Protein AF-A0AAE4Q7I9-F1 (afdb_monomer)

Nearest PDB structures (foldseek):
  7vlm-assembly1_A  TM=8.987E-01  e=1.167E-19  Streptococcus macedonicus
  6p8p-assembly2_D-2  TM=4.841E-01  e=5.151E+00  Pseudomonas aeruginosa
  1kkl-assembly1_B-2  TM=2.557E-01  e=6.255E+00  Lacticaseibacillus casei
  8cqz-assembly1_A  TM=2.591E-01  e=5.863E+00  Homo sapiens
  8fro-assembly1_G  TM=3.496E-01  e=9.839E+00  Acinetobacter baylyi ADP1

Secondary structure (DSSP, 8-state):
--PPP----SSEEEE------SS-EEEEETTEEEEE--TTS---HHHHHHHHHTHHHHHHHHHHHSTTS-EEE-SHHHHHHHHHHHHH--TT-EE-SSSS-EES-SS--SS---TT-EEEES--SBSTTS-BS-BSS---SSEEEEEETTEEEEEEE-

Organism: Streptococcus canis (NCBI:txid1329)

Foldseek 3Di:
DDDDDDQPDPAAEAEDEDQDAQQWKWKAEPHYIYTYAYNVRDHDPVQSVLCSVQVVQQLVLLCVPNDVSMDMGRDNQVSVLSSVCSVPPDPQKDADPVDRKIKSHPPDDQVDDDAFIKMWDQDALDDPGSQGQAAPDDDGGTFIFTDHPNHTYGPGGD

Sequence (158 aa):
MIKAININTSVGLEITQNTGSKRGRLRISREKLVVYPNKNGEVDLDLLLFVDQNYSKLVEYGEKFCIGNCLHISDLARAMALSWIMENMTQEWSVSPYSESFYSSKDIDWGYKPEGSLRVSDHWNFGANSEHCPTEEPLEGWAVCEYRDGLYHLVHKF

pLDDT: mean 89.32, std 13.05, range [34.38, 98.62]

Radius of gyration: 17.36 Å; Cα contacts (8 Å, |Δi|>4): 292; chains: 1; bounding box: 46×30×44 Å

Mean predicted aligned error: 5.29 Å

Solvent-accessible surface area (backbone atoms only — not comparable to full-atom values): 8999 Å² total; per-residue (Å²): 132,84,73,88,76,89,70,84,57,97,45,48,78,43,81,46,93,44,72,84,38,91,65,22,38,39,37,37,32,90,65,32,43,36,41,28,26,12,61,86,69,46,66,59,62,67,41,50,53,51,46,49,79,41,38,71,50,47,29,52,47,8,59,75,75,29,84,87,35,42,31,73,45,64,52,48,35,59,53,50,48,53,42,50,46,65,75,66,64,55,92,51,41,35,68,50,96,87,52,91,30,37,28,62,40,66,77,58,58,96,93,45,72,50,78,72,31,40,39,37,32,49,79,46,45,39,68,99,79,30,76,40,66,34,44,81,59,96,61,80,50,36,30,35,24,35,30,48,100,89,28,30,41,85,73,46,78,81

Structure (mmCIF, N/CA/C/O backbone):
data_AF-A0AAE4Q7I9-F1
#
_entry.id   AF-A0AAE4Q7I9-F1
#
loop_
_atom_site.group_PDB
_atom_site.id
_atom_site.type_symbol
_atom_site.label_atom_id
_atom_site.label_alt_id
_atom_site.label_comp_id
_atom_site.label_asym_id
_atom_site.label_entity_id
_atom_site.label_seq_id
_atom_site.pdbx_P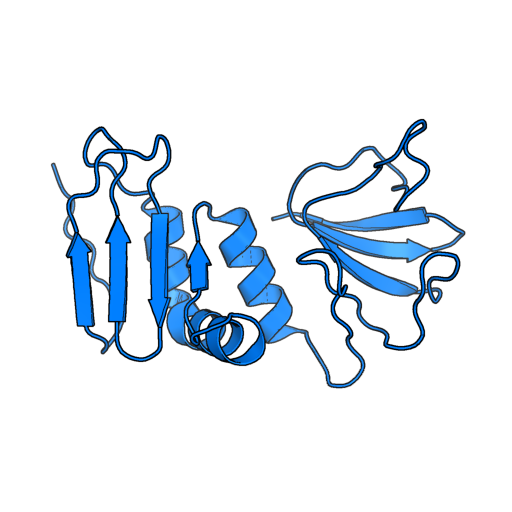DB_ins_code
_atom_site.Cartn_x
_atom_site.Cartn_y
_atom_site.Cartn_z
_atom_site.occupancy
_atom_site.B_iso_or_equiv
_atom_site.auth_seq_id
_atom_site.auth_comp_id
_atom_site.auth_asym_id
_atom_site.auth_atom_id
_atom_site.pdbx_PDB_model_num
ATOM 1 N N . MET A 1 1 ? -16.288 16.301 21.017 1.00 34.38 1 MET A N 1
ATOM 2 C CA . MET A 1 1 ? -17.668 15.949 20.619 1.00 34.38 1 MET A CA 1
ATOM 3 C C . MET A 1 1 ? -17.541 14.871 19.553 1.00 34.38 1 MET A C 1
ATOM 5 O O . MET A 1 1 ? -17.119 15.187 18.450 1.00 34.38 1 MET A O 1
ATOM 9 N N . ILE A 1 2 ? -17.738 13.600 19.911 1.00 37.44 2 ILE A N 1
ATOM 10 C CA . ILE A 1 2 ? -17.627 12.486 18.957 1.00 37.44 2 ILE A CA 1
ATOM 11 C C . ILE A 1 2 ? -18.860 12.582 18.058 1.00 37.44 2 ILE A C 1
ATOM 13 O O . ILE A 1 2 ? -19.977 12.358 18.521 1.00 37.44 2 ILE A O 1
ATOM 17 N N . LYS A 1 3 ? -18.677 13.014 16.806 1.00 38.53 3 LYS A N 1
ATOM 18 C CA . LYS A 1 3 ? -19.728 12.883 15.794 1.00 38.53 3 LYS A CA 1
ATOM 19 C C . LYS A 1 3 ? -20.014 11.392 15.652 1.00 38.53 3 LYS A C 1
ATOM 21 O O . LYS A 1 3 ? -19.074 10.609 15.562 1.00 38.53 3 LYS A O 1
ATOM 26 N N . ALA A 1 4 ? -21.284 11.005 15.684 1.00 44.47 4 ALA A N 1
ATOM 27 C CA . ALA A 1 4 ? -21.672 9.630 15.414 1.00 44.47 4 ALA A CA 1
ATOM 28 C C . ALA A 1 4 ? -21.164 9.252 14.014 1.00 44.47 4 ALA A C 1
ATOM 30 O O . ALA A 1 4 ? -21.540 9.885 13.028 1.00 44.47 4 ALA A O 1
ATOM 31 N N . ILE A 1 5 ? -20.265 8.274 13.948 1.00 54.34 5 ILE A N 1
ATOM 32 C CA . ILE A 1 5 ? -19.764 7.712 12.694 1.00 54.34 5 ILE A CA 1
ATOM 33 C C . ILE A 1 5 ? -20.616 6.481 12.434 1.00 54.34 5 ILE A C 1
ATOM 35 O O . ILE A 1 5 ? -20.666 5.578 13.269 1.00 54.34 5 ILE A O 1
ATOM 39 N N . ASN A 1 6 ? -21.323 6.476 11.310 1.00 51.56 6 ASN A N 1
ATOM 40 C CA . ASN A 1 6 ? -22.030 5.294 10.849 1.00 51.56 6 ASN A CA 1
ATOM 41 C C . ASN A 1 6 ? -21.019 4.424 10.098 1.00 51.56 6 ASN A C 1
ATOM 43 O O . ASN A 1 6 ? -20.600 4.789 9.003 1.00 51.56 6 ASN A O 1
ATOM 47 N N . ILE A 1 7 ? -20.565 3.354 10.743 1.00 60.06 7 ILE A N 1
ATOM 48 C CA . ILE A 1 7 ? -19.619 2.387 10.184 1.00 60.06 7 ILE A CA 1
ATOM 49 C C . ILE A 1 7 ? -20.481 1.233 9.665 1.00 60.06 7 ILE A C 1
ATOM 51 O O . ILE A 1 7 ? -21.179 0.590 10.450 1.00 60.06 7 ILE A O 1
ATOM 55 N N . ASN A 1 8 ? -20.488 1.017 8.350 1.00 60.12 8 ASN A N 1
ATOM 56 C CA . ASN A 1 8 ? -21.339 0.027 7.686 1.00 60.12 8 ASN A CA 1
ATOM 57 C C . ASN A 1 8 ? -20.766 -1.401 7.737 1.00 60.12 8 ASN A C 1
ATOM 59 O O . ASN A 1 8 ? -21.370 -2.322 7.182 1.00 60.12 8 ASN A O 1
ATOM 63 N N . THR A 1 9 ? -19.623 -1.634 8.387 1.00 60.78 9 THR A N 1
ATOM 64 C CA . THR A 1 9 ? -19.091 -2.991 8.539 1.00 60.78 9 THR A CA 1
ATOM 65 C C . THR A 1 9 ? -19.991 -3.878 9.406 1.00 60.78 9 THR A C 1
ATOM 67 O O . THR A 1 9 ? -20.200 -3.604 10.585 1.00 60.78 9 THR A O 1
ATOM 70 N N . SER A 1 10 ? -20.423 -5.023 8.870 1.00 63.88 10 SER A N 1
ATOM 71 C CA . SER A 1 10 ? -21.139 -6.086 9.600 1.00 63.88 10 SER A CA 1
ATOM 72 C C . SER A 1 10 ? -20.258 -6.894 10.575 1.00 63.88 10 SER A C 1
ATOM 74 O O . SER A 1 10 ? -20.664 -7.962 11.031 1.00 63.88 10 SER A O 1
ATOM 76 N N . VAL A 1 11 ? -19.039 -6.425 10.856 1.00 71.62 11 VAL A N 1
ATOM 77 C CA . VAL A 1 11 ? -18.044 -7.050 11.743 1.00 71.62 11 VAL A CA 1
ATOM 78 C C . VAL A 1 11 ? -17.986 -6.338 13.094 1.00 71.62 11 VAL A C 1
ATOM 80 O O . VAL A 1 11 ? -18.461 -5.212 13.234 1.00 71.62 11 VAL A O 1
ATOM 83 N N . GLY A 1 12 ? -17.391 -6.972 14.108 1.00 75.38 12 GLY A N 1
ATOM 84 C CA . GLY A 1 12 ? -17.268 -6.353 15.427 1.00 75.38 12 GLY A CA 1
ATOM 85 C C . GLY A 1 12 ? -16.427 -5.073 15.375 1.00 75.38 12 GLY A C 1
ATOM 86 O O . GLY A 1 12 ? -15.279 -5.104 14.939 1.00 75.38 12 GLY A O 1
ATOM 87 N N . LEU A 1 13 ? -16.971 -3.952 15.852 1.00 83.19 13 LEU A N 1
ATOM 88 C CA . LEU A 1 13 ? -16.206 -2.727 16.081 1.00 83.19 13 LEU A CA 1
ATOM 89 C C . LEU A 1 13 ? -15.764 -2.667 17.543 1.00 83.19 13 LEU A C 1
ATOM 91 O O . LEU A 1 13 ? -16.592 -2.687 18.453 1.00 83.19 13 LEU A O 1
ATOM 95 N N . GLU A 1 14 ? -14.462 -2.534 17.769 1.00 87.56 14 GLU A N 1
ATOM 96 C CA . GLU A 1 14 ? -13.886 -2.339 19.096 1.00 87.56 14 GLU A CA 1
ATOM 97 C C . GLU A 1 14 ? -13.125 -1.011 19.136 1.00 87.56 14 GLU A C 1
ATOM 99 O O . GLU A 1 14 ? -12.230 -0.774 18.328 1.00 87.56 14 GLU A O 1
ATOM 104 N N . ILE A 1 15 ? -13.451 -0.141 20.092 1.00 83.44 15 ILE A N 1
ATOM 105 C CA . ILE A 1 15 ? -12.666 1.067 20.365 1.00 83.44 15 ILE A CA 1
ATOM 106 C C . ILE A 1 15 ? -11.881 0.816 21.647 1.00 83.44 15 ILE A C 1
ATOM 108 O O . ILE A 1 15 ? -12.458 0.734 22.732 1.00 83.44 15 ILE A O 1
ATOM 112 N N . THR A 1 16 ? -10.561 0.692 21.528 1.00 81.19 16 THR A N 1
ATOM 113 C CA . THR A 1 16 ? -9.685 0.402 22.665 1.00 81.19 16 THR A CA 1
ATOM 114 C C . THR A 1 16 ? -8.958 1.671 23.092 1.00 81.19 16 THR A C 1
ATOM 116 O O . THR A 1 16 ? -8.319 2.341 22.280 1.00 81.19 16 THR A O 1
ATOM 119 N N . GLN A 1 17 ? -8.974 1.980 24.390 1.00 68.75 17 GLN A N 1
ATOM 120 C CA . GLN A 1 17 ? -8.092 3.012 24.931 1.00 68.75 17 GLN A CA 1
ATOM 121 C C . GLN A 1 17 ? -6.640 2.536 24.823 1.00 68.75 17 GLN A C 1
ATOM 123 O O . GLN A 1 17 ? -6.257 1.534 25.425 1.00 68.75 17 GLN A O 1
ATOM 128 N N . ASN A 1 18 ? -5.820 3.227 24.03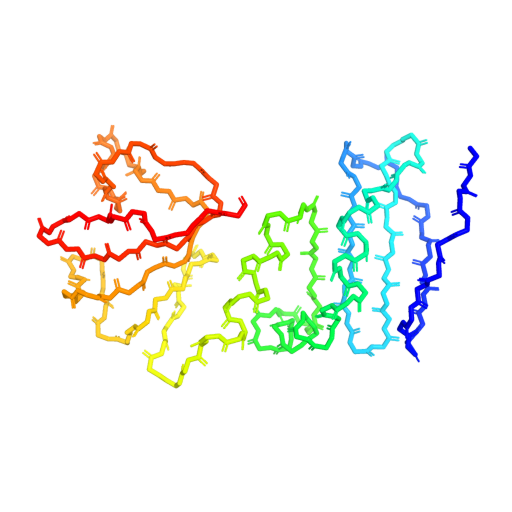3 1.00 57.91 18 ASN A N 1
ATOM 129 C CA . ASN A 1 18 ? -4.389 2.962 23.969 1.00 57.91 18 ASN A CA 1
ATOM 130 C C . ASN A 1 18 ? -3.630 4.272 23.743 1.00 57.91 18 ASN A C 1
ATOM 132 O O . ASN A 1 18 ? -3.768 4.922 22.715 1.00 57.91 18 ASN A O 1
ATOM 136 N N . THR A 1 19 ? -2.853 4.672 24.745 1.00 51.62 19 THR A N 1
ATOM 137 C CA . THR A 1 19 ? -2.421 6.055 24.992 1.00 51.62 19 THR A CA 1
ATOM 138 C C . THR A 1 19 ? -0.977 6.355 24.571 1.00 51.62 19 THR A C 1
ATOM 140 O O . THR A 1 19 ? -0.419 7.376 24.965 1.00 51.62 19 THR A O 1
ATOM 143 N N . GLY A 1 20 ? -0.347 5.501 23.757 1.00 56.62 20 GLY A N 1
ATOM 144 C CA . GLY A 1 20 ? 1.065 5.667 23.373 1.00 56.62 20 GLY A CA 1
ATOM 145 C C . GLY A 1 20 ? 1.331 6.333 22.014 1.00 56.62 20 GLY A C 1
ATOM 146 O O . GLY A 1 20 ? 2.427 6.842 21.788 1.00 56.62 20 GLY A O 1
ATOM 147 N N . SER A 1 21 ? 0.367 6.325 21.085 1.00 65.75 21 SER A N 1
ATOM 148 C CA . SER A 1 21 ? 0.584 6.777 19.698 1.00 65.75 21 SER A CA 1
ATOM 149 C C . SER A 1 21 ? 0.287 8.269 19.517 1.00 65.75 21 SER A C 1
ATOM 151 O O . SER A 1 21 ? -0.763 8.764 19.931 1.00 65.75 21 SER A O 1
ATOM 153 N N . LYS A 1 22 ? 1.181 8.987 18.820 1.00 70.88 22 LYS A N 1
ATOM 154 C CA . LYS A 1 22 ? 0.933 10.373 18.383 1.00 70.88 22 LYS A CA 1
ATOM 155 C C . LYS A 1 22 ? -0.145 10.478 17.294 1.00 70.88 22 LYS A C 1
ATOM 157 O O . LYS A 1 22 ? -0.753 11.535 17.193 1.00 70.88 22 LYS A O 1
ATOM 162 N N . ARG A 1 23 ? -0.364 9.431 16.488 1.00 71.94 23 ARG A N 1
ATOM 163 C CA . ARG A 1 23 ? -1.215 9.477 15.279 1.00 71.94 23 ARG A CA 1
ATOM 164 C C . ARG A 1 23 ? -2.499 8.640 15.363 1.00 71.94 23 ARG A C 1
ATOM 166 O O . ARG A 1 23 ? -3.354 8.771 14.504 1.00 71.94 23 ARG A O 1
ATOM 173 N N . GLY A 1 24 ? -2.668 7.824 16.406 1.00 83.12 24 GLY A N 1
ATOM 174 C CA . GLY A 1 24 ? -3.697 6.775 16.411 1.00 83.12 24 GLY A CA 1
ATOM 175 C C . GLY A 1 24 ? -3.306 5.617 15.485 1.00 83.12 24 GLY A C 1
ATOM 176 O O . GLY A 1 24 ? -2.228 5.640 14.887 1.00 83.12 24 GLY A O 1
ATOM 177 N N . ARG A 1 25 ? -4.106 4.550 15.453 1.00 90.19 25 ARG A N 1
ATOM 178 C CA . ARG A 1 25 ? -3.933 3.406 14.539 1.00 90.19 25 ARG A CA 1
ATOM 179 C C . ARG A 1 25 ? -5.205 2.565 14.462 1.00 90.19 25 ARG A C 1
ATOM 181 O O . ARG A 1 25 ? -6.003 2.547 15.396 1.00 90.19 25 ARG A O 1
ATOM 188 N N . LEU A 1 26 ? -5.339 1.806 13.387 1.00 93.06 26 LEU A N 1
ATOM 189 C CA . LEU A 1 26 ? -6.379 0.810 13.168 1.00 93.06 26 LEU A CA 1
ATOM 190 C C . LEU A 1 26 ? -5.761 -0.585 13.094 1.00 93.06 26 LEU A C 1
ATOM 192 O O . LEU A 1 26 ? -4.604 -0.753 12.700 1.00 93.06 26 LEU A O 1
ATOM 196 N N . ARG A 1 27 ? -6.539 -1.592 13.477 1.00 94.06 27 ARG A N 1
ATOM 197 C CA . ARG A 1 27 ? -6.222 -3.006 13.289 1.00 94.06 27 ARG A CA 1
ATOM 198 C C . ARG A 1 27 ? -7.422 -3.692 12.647 1.00 94.06 27 ARG A C 1
ATOM 200 O O . ARG A 1 27 ? -8.527 -3.616 13.173 1.00 94.06 27 ARG A O 1
ATOM 207 N N . ILE A 1 28 ? -7.175 -4.372 11.540 1.00 94.56 28 ILE A N 1
ATOM 208 C CA . ILE A 1 28 ? -8.182 -4.952 10.656 1.00 94.56 28 ILE A CA 1
ATOM 209 C C . ILE A 1 28 ? -7.946 -6.467 10.602 1.00 94.56 28 ILE A C 1
ATOM 211 O O . ILE A 1 28 ? -6.820 -6.915 10.385 1.00 94.56 28 ILE A O 1
ATOM 215 N N . SER A 1 29 ? -8.987 -7.262 10.831 1.00 94.31 29 SER A N 1
ATOM 216 C CA . SER A 1 29 ? -9.017 -8.717 10.606 1.00 94.31 29 SER A CA 1
ATOM 217 C C . SER A 1 29 ? -10.429 -9.136 10.208 1.00 94.31 29 SER A C 1
ATOM 219 O O . SER A 1 29 ? -11.347 -8.368 10.444 1.00 94.31 29 SER A O 1
ATOM 221 N N . ARG A 1 30 ? -10.646 -10.356 9.692 1.00 91.88 30 ARG A N 1
ATOM 222 C CA . ARG A 1 30 ? -11.994 -10.863 9.329 1.00 91.88 30 ARG A CA 1
ATOM 223 C C . ARG A 1 30 ? -13.073 -10.657 10.397 1.00 91.88 30 ARG A C 1
ATOM 225 O O . ARG A 1 30 ? -14.241 -10.483 10.075 1.00 91.88 30 ARG A O 1
ATOM 232 N N . GLU A 1 31 ? -12.686 -10.766 11.662 1.00 90.88 31 GLU A N 1
ATOM 233 C CA . GLU A 1 31 ? -13.617 -10.791 12.791 1.00 90.88 31 GLU A CA 1
ATOM 234 C C . GLU A 1 31 ? -13.977 -9.393 13.291 1.00 90.88 31 GLU A C 1
ATOM 236 O O . GLU A 1 31 ? -15.076 -9.188 13.815 1.00 90.88 31 GLU A O 1
ATOM 241 N N . LYS A 1 32 ? -13.036 -8.443 13.196 1.00 91.38 32 LYS A N 1
ATOM 242 C CA . LYS A 1 32 ? -13.195 -7.139 13.832 1.00 91.38 32 LYS A CA 1
ATOM 243 C C . LYS A 1 32 ? -12.342 -6.025 13.239 1.00 91.38 32 LYS A C 1
ATOM 245 O O . LYS A 1 32 ? -11.243 -6.244 12.727 1.00 91.38 32 LYS A O 1
ATOM 250 N N . LEU A 1 33 ? -12.842 -4.805 13.404 1.00 93.00 33 LEU A N 1
ATOM 251 C CA . LEU A 1 33 ? -12.093 -3.561 13.284 1.00 93.00 33 LEU A CA 1
ATOM 252 C C . LEU A 1 33 ? -11.801 -3.032 14.691 1.00 93.00 33 LEU A C 1
ATOM 254 O O . LEU A 1 33 ? -12.725 -2.744 15.449 1.00 93.00 33 LEU A O 1
ATOM 258 N N . VAL A 1 34 ? -10.522 -2.889 15.040 1.00 92.44 34 VAL A N 1
ATOM 259 C CA . VAL A 1 34 ? -10.106 -2.273 16.305 1.00 92.44 34 VAL A CA 1
ATOM 260 C C . VAL A 1 34 ? -9.531 -0.888 16.044 1.00 92.44 34 VAL A C 1
ATOM 262 O O . VAL A 1 34 ? -8.553 -0.737 15.309 1.00 92.44 34 VAL A O 1
ATOM 265 N N . VAL A 1 35 ? -10.121 0.116 16.682 1.00 91.38 35 VAL A N 1
ATOM 266 C CA . VAL A 1 35 ? -9.706 1.515 16.611 1.00 91.38 35 VAL A CA 1
ATOM 267 C C . VAL A 1 35 ? -8.913 1.861 17.864 1.00 91.38 35 VAL A C 1
ATOM 269 O O . VAL A 1 35 ? -9.400 1.705 18.985 1.00 91.38 35 VAL A O 1
ATOM 272 N N . TYR A 1 36 ? -7.700 2.370 17.671 1.00 90.56 36 TYR A N 1
ATOM 273 C CA . TYR A 1 36 ? -6.856 2.905 18.732 1.00 90.56 36 TYR A CA 1
ATOM 274 C C . TYR A 1 36 ? -6.716 4.418 18.533 1.00 90.56 36 TYR A C 1
ATOM 276 O O . TYR A 1 36 ? -5.935 4.849 17.675 1.00 90.56 36 TYR A O 1
ATOM 284 N N . PRO A 1 37 ? -7.450 5.236 19.303 1.00 89.00 37 PRO A N 1
ATOM 285 C CA . PRO A 1 37 ? -7.293 6.683 19.263 1.00 89.00 37 PRO A CA 1
ATOM 286 C C . PRO A 1 37 ? -5.862 7.117 19.611 1.00 89.00 37 PRO A C 1
ATOM 288 O O . PRO A 1 37 ? -5.099 6.378 20.235 1.00 89.00 37 PRO A O 1
ATOM 291 N N . ASN A 1 38 ? -5.482 8.326 19.206 1.00 87.12 38 ASN A N 1
ATOM 292 C CA . ASN A 1 38 ? -4.216 8.928 19.610 1.00 87.12 38 ASN A CA 1
ATOM 293 C C . ASN A 1 38 ? -4.219 9.279 21.115 1.00 87.12 38 ASN A C 1
ATOM 295 O O . ASN A 1 38 ? -5.219 9.126 21.820 1.00 87.12 38 ASN A O 1
ATOM 299 N N . LYS A 1 39 ? -3.100 9.814 21.617 1.00 85.50 39 LYS A N 1
ATOM 300 C CA . LYS A 1 39 ? -2.962 10.252 23.021 1.00 85.50 39 LYS A CA 1
ATOM 301 C C . LYS A 1 39 ? -4.016 11.270 23.507 1.00 85.50 39 LYS A C 1
ATOM 303 O O . LYS A 1 39 ? -4.199 11.397 24.712 1.00 85.50 39 LYS A O 1
ATOM 308 N N . ASN A 1 40 ? -4.681 11.988 22.599 1.00 86.06 40 ASN A N 1
ATOM 309 C CA . ASN A 1 40 ? -5.738 12.959 22.902 1.00 86.06 40 ASN A CA 1
ATOM 310 C C . ASN A 1 40 ? -7.148 12.337 22.823 1.00 86.06 40 ASN A C 1
ATOM 312 O O . ASN A 1 40 ? -8.135 13.030 23.052 1.00 86.06 40 ASN A O 1
ATOM 316 N N . GLY A 1 41 ? -7.262 11.049 22.479 1.00 84.69 41 GLY A N 1
ATOM 317 C CA . GLY A 1 41 ? -8.543 10.389 22.229 1.00 84.69 41 GLY A CA 1
ATOM 318 C C . GLY A 1 41 ? -9.119 10.654 20.835 1.00 84.69 41 GLY A C 1
ATOM 319 O O . GLY A 1 41 ? -10.299 10.394 20.612 1.00 84.69 41 GLY A O 1
ATOM 320 N N . GLU A 1 42 ? -8.319 11.164 19.897 1.00 85.12 42 GLU A N 1
ATOM 321 C CA . GLU A 1 42 ? -8.758 11.483 18.535 1.00 85.12 42 GLU A CA 1
ATOM 322 C C . GLU A 1 42 ? -8.483 10.321 17.576 1.00 85.12 42 GLU A C 1
ATOM 324 O O . GLU A 1 42 ? -7.520 9.567 17.736 1.00 85.12 42 GLU A O 1
ATOM 329 N N . VAL A 1 43 ? -9.325 10.200 16.553 1.00 84.06 43 VAL A N 1
ATOM 330 C CA . VAL A 1 43 ? -9.207 9.214 15.475 1.00 84.06 43 VAL A CA 1
ATOM 331 C C . VAL A 1 43 ? -9.230 9.966 14.151 1.00 84.06 43 VAL A C 1
ATOM 333 O O . VAL A 1 43 ? -10.020 10.898 13.994 1.00 84.06 43 VAL A O 1
ATOM 336 N N . ASP A 1 44 ? -8.377 9.557 13.214 1.00 88.81 44 ASP A N 1
ATOM 337 C CA . ASP A 1 44 ? -8.424 10.035 11.833 1.00 88.81 44 ASP A CA 1
ATOM 338 C C . ASP A 1 44 ? -9.716 9.530 11.168 1.00 88.81 44 ASP A C 1
ATOM 340 O O . ASP A 1 44 ? -9.899 8.329 10.945 1.00 88.81 44 ASP A O 1
ATOM 344 N N . LEU A 1 45 ? -10.643 10.460 10.935 1.00 88.69 45 LEU A N 1
ATOM 345 C CA . LEU A 1 45 ? -11.964 10.158 10.394 1.00 88.69 45 LEU A CA 1
ATOM 346 C C . LEU A 1 45 ? -11.901 9.754 8.924 1.00 88.69 45 LEU A C 1
ATOM 348 O O . LEU A 1 45 ? -12.664 8.880 8.521 1.00 88.69 45 LEU A O 1
ATOM 352 N N . ASP A 1 46 ? -10.997 10.348 8.148 1.00 92.94 46 ASP A N 1
ATOM 353 C CA . ASP A 1 46 ? -10.873 10.057 6.721 1.00 92.94 46 ASP A CA 1
ATOM 354 C C . ASP A 1 46 ? -10.293 8.656 6.530 1.00 92.94 46 ASP A C 1
ATOM 356 O O . ASP A 1 46 ? -10.823 7.859 5.755 1.00 92.94 46 ASP A O 1
ATOM 360 N N . LEU A 1 47 ? -9.285 8.299 7.334 1.00 93.31 47 LEU A N 1
ATOM 361 C CA . LEU A 1 47 ? -8.776 6.932 7.402 1.00 93.31 47 LEU A CA 1
ATOM 362 C C . LEU A 1 47 ? -9.873 5.936 7.805 1.00 93.31 47 LEU A C 1
ATOM 364 O O . LEU A 1 47 ? -10.020 4.894 7.170 1.00 93.31 47 LEU A O 1
ATOM 368 N N . LEU A 1 48 ? -10.645 6.230 8.854 1.00 91.06 48 LEU A N 1
ATOM 369 C CA . LEU A 1 48 ? -11.688 5.320 9.331 1.00 91.06 48 LEU A CA 1
ATOM 370 C C . LEU A 1 48 ? -12.798 5.112 8.289 1.00 91.06 48 LEU A C 1
ATOM 372 O O . LEU A 1 48 ? -13.208 3.974 8.067 1.00 91.06 48 LEU A O 1
ATOM 376 N N . LEU A 1 49 ? -13.246 6.181 7.624 1.00 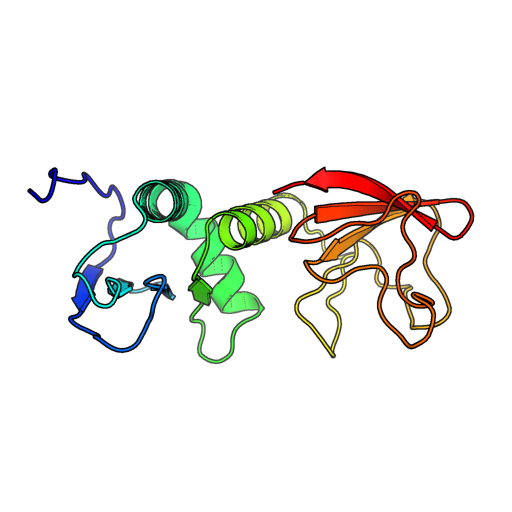91.94 49 LEU A N 1
ATOM 377 C CA . LEU A 1 49 ? -14.232 6.106 6.542 1.00 91.94 49 LEU A CA 1
ATOM 378 C C . LEU A 1 49 ? -13.693 5.325 5.341 1.00 91.94 49 LEU A C 1
ATOM 380 O O . LEU A 1 49 ? -14.402 4.487 4.785 1.00 91.94 49 LEU A O 1
ATOM 384 N N . PHE A 1 50 ? -12.432 5.549 4.968 1.00 94.88 50 PHE A N 1
ATOM 385 C CA . PHE A 1 50 ? -11.800 4.795 3.893 1.00 94.88 50 PHE A CA 1
ATOM 386 C C . PHE A 1 50 ? -11.715 3.302 4.228 1.00 94.88 50 PHE A C 1
ATOM 388 O O . PHE A 1 50 ? -12.026 2.460 3.383 1.00 94.88 50 PHE A O 1
ATOM 395 N N . VAL A 1 51 ? -11.326 2.960 5.461 1.00 94.12 51 VAL A N 1
ATOM 396 C CA . VAL A 1 51 ? -11.254 1.566 5.915 1.00 94.12 51 VAL A CA 1
ATOM 397 C C . VAL A 1 51 ? -12.628 0.907 5.922 1.00 94.12 51 VAL A C 1
ATOM 399 O O . VAL A 1 51 ? -12.719 -0.236 5.493 1.00 94.12 51 VAL A O 1
ATOM 402 N N . ASP A 1 52 ? -13.686 1.598 6.350 1.00 91.62 52 ASP A N 1
ATOM 403 C CA . ASP A 1 52 ? -15.060 1.075 6.297 1.00 91.62 52 ASP A CA 1
ATOM 404 C C . ASP A 1 52 ? -15.474 0.734 4.855 1.00 91.62 52 ASP A C 1
ATOM 406 O O . ASP A 1 52 ? -15.905 -0.382 4.565 1.00 91.62 52 ASP A O 1
ATOM 410 N N . GLN A 1 53 ? -15.242 1.659 3.921 1.00 93.19 53 GLN A N 1
ATOM 411 C CA . GLN A 1 53 ? -15.598 1.492 2.507 1.00 93.19 53 GLN A CA 1
ATOM 412 C C . GLN A 1 53 ? -14.777 0.410 1.790 1.00 93.19 53 GLN A C 1
ATOM 414 O O . GLN A 1 53 ? -15.251 -0.190 0.826 1.00 93.19 53 GLN A O 1
ATOM 419 N N . ASN A 1 54 ? -13.550 0.150 2.248 1.00 95.44 54 ASN A N 1
ATOM 420 C CA . ASN A 1 54 ? -12.609 -0.771 1.606 1.00 95.44 54 ASN A CA 1
ATOM 421 C C . ASN A 1 54 ? -12.286 -1.994 2.471 1.00 95.44 54 ASN A C 1
ATOM 423 O O . ASN A 1 54 ? -11.317 -2.709 2.202 1.00 95.44 54 ASN A O 1
ATOM 427 N N . TYR A 1 55 ? -13.104 -2.253 3.492 1.00 93.62 55 TYR A N 1
ATOM 428 C CA . TYR A 1 55 ? -12.811 -3.211 4.552 1.00 93.62 55 TYR A CA 1
ATOM 429 C C . TYR A 1 55 ? -12.445 -4.595 4.014 1.00 93.62 55 TYR A C 1
ATOM 431 O O . TYR A 1 55 ? -11.387 -5.124 4.342 1.00 93.62 55 TYR A O 1
ATOM 439 N N . SER A 1 56 ? -13.269 -5.147 3.121 1.00 93.38 56 SER A N 1
ATOM 440 C CA . SER A 1 56 ? -13.064 -6.479 2.540 1.00 93.38 56 SER A CA 1
ATOM 441 C C . SER A 1 56 ? -11.716 -6.615 1.824 1.00 93.38 56 SER A C 1
ATOM 443 O O . SER A 1 56 ? -11.034 -7.620 2.003 1.00 93.38 56 SER A O 1
ATOM 445 N N . LYS A 1 57 ? -11.292 -5.587 1.075 1.00 95.56 57 LYS A N 1
ATOM 446 C CA . LYS A 1 57 ? -9.992 -5.573 0.380 1.00 95.56 57 LYS A CA 1
ATOM 447 C C . LYS A 1 57 ? -8.828 -5.511 1.367 1.00 95.56 57 LYS A C 1
ATOM 449 O O . LYS A 1 57 ? -7.834 -6.210 1.206 1.00 95.56 57 LYS A O 1
ATOM 454 N N . LEU A 1 58 ? -8.955 -4.700 2.415 1.00 97.12 58 LEU A N 1
ATOM 455 C CA . LEU A 1 58 ? -7.922 -4.568 3.446 1.00 97.12 58 LEU A CA 1
ATOM 456 C C . LEU A 1 58 ? -7.810 -5.823 4.327 1.00 97.12 58 LEU A C 1
ATOM 458 O O . LEU A 1 58 ? -6.715 -6.178 4.763 1.00 97.12 58 LEU A O 1
ATOM 462 N N . VAL A 1 59 ? -8.922 -6.524 4.558 1.00 95.62 59 VAL A N 1
ATOM 463 C CA . VAL A 1 59 ? -8.935 -7.849 5.191 1.00 95.62 59 VAL A CA 1
ATOM 464 C C . VAL A 1 59 ? -8.232 -8.877 4.302 1.00 95.62 59 VAL A C 1
ATOM 466 O O . VAL A 1 59 ? -7.346 -9.581 4.784 1.00 95.62 59 VAL A O 1
ATOM 469 N N . GLU A 1 60 ? -8.556 -8.914 3.007 1.00 96.00 60 GLU A N 1
ATOM 470 C CA . GLU A 1 60 ? -7.906 -9.809 2.043 1.00 96.00 60 GLU A CA 1
ATOM 471 C C . GLU A 1 60 ? -6.390 -9.563 1.974 1.00 96.00 60 GLU A C 1
ATOM 473 O O . GLU A 1 60 ? -5.605 -10.512 1.989 1.00 96.00 60 GLU A O 1
ATOM 478 N N . TYR A 1 61 ? -5.961 -8.297 1.978 1.00 97.31 61 TYR A N 1
ATOM 479 C CA . TYR A 1 61 ? -4.545 -7.948 2.090 1.00 97.31 61 TYR A CA 1
ATOM 480 C C . TYR A 1 61 ? -3.917 -8.544 3.355 1.00 97.31 61 TYR A C 1
ATOM 482 O O . TYR A 1 61 ? -2.871 -9.193 3.291 1.00 97.31 61 TYR A O 1
ATOM 490 N N . GLY A 1 62 ? -4.565 -8.344 4.509 1.00 96.50 62 GLY A N 1
ATOM 491 C CA . GLY A 1 62 ? -4.092 -8.858 5.791 1.00 96.50 62 GLY A CA 1
ATOM 492 C C . GLY A 1 62 ? -3.894 -10.373 5.785 1.00 96.50 62 GLY A C 1
ATOM 493 O O . GLY A 1 62 ? -2.914 -10.861 6.333 1.00 96.50 62 GLY A O 1
ATOM 494 N N . GLU A 1 63 ? -4.777 -11.119 5.129 1.00 95.31 63 GLU A N 1
ATOM 495 C CA . GLU A 1 63 ? -4.680 -12.580 5.004 1.00 95.31 63 GLU A CA 1
ATOM 496 C C . GLU A 1 63 ? -3.567 -13.047 4.074 1.00 95.31 63 GLU A C 1
ATOM 498 O O . GLU A 1 63 ? -2.960 -14.088 4.316 1.00 95.31 63 GLU A O 1
ATOM 503 N N . LYS A 1 64 ? -3.314 -12.302 2.996 1.00 94.44 64 LYS A N 1
ATOM 504 C CA . LYS A 1 64 ? -2.276 -12.656 2.024 1.00 94.44 64 LYS A CA 1
ATOM 505 C C . LYS A 1 64 ? -0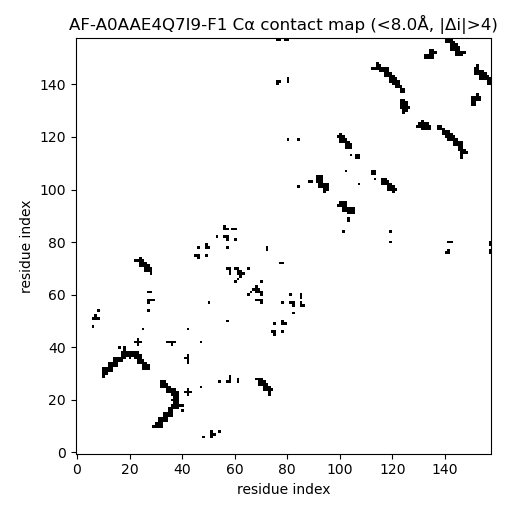.876 -12.329 2.528 1.00 94.44 64 LYS A C 1
ATOM 507 O O . LYS A 1 64 ? 0.049 -13.094 2.269 1.00 94.44 64 LYS A O 1
ATOM 512 N N . PHE A 1 65 ? -0.714 -11.196 3.210 1.00 94.69 65 PHE A N 1
ATOM 513 C CA . PHE A 1 65 ? 0.608 -10.601 3.424 1.00 94.69 65 PHE A CA 1
ATOM 514 C C . PHE A 1 65 ? 0.993 -10.405 4.890 1.00 94.69 65 PHE A C 1
ATOM 516 O O . PHE A 1 65 ? 2.172 -10.200 5.177 1.00 94.69 65 PHE A O 1
ATOM 523 N N . CYS A 1 66 ? 0.055 -10.465 5.840 1.00 93.44 66 CYS A N 1
ATOM 524 C CA . CYS A 1 66 ? 0.363 -10.226 7.250 1.00 93.44 66 CYS A CA 1
ATOM 525 C C . CYS A 1 66 ? 0.407 -11.524 8.063 1.00 93.44 66 CYS A C 1
ATOM 527 O O . CYS A 1 66 ? -0.505 -12.350 8.037 1.00 93.44 66 CYS A O 1
ATOM 529 N N . ILE A 1 67 ? 1.441 -11.656 8.895 1.00 87.00 67 ILE A N 1
ATOM 530 C CA . ILE A 1 67 ? 1.508 -12.721 9.900 1.00 87.00 67 ILE A CA 1
ATOM 531 C C . ILE A 1 67 ? 0.325 -12.567 10.864 1.00 87.00 67 ILE A C 1
ATOM 533 O O . ILE A 1 67 ? 0.093 -11.494 11.421 1.00 87.00 67 ILE A O 1
ATOM 537 N N . GLY A 1 68 ? -0.423 -13.652 11.072 1.00 90.50 68 GLY A N 1
ATOM 538 C CA . GLY A 1 68 ? -1.607 -13.650 11.935 1.00 90.50 68 GLY A CA 1
ATOM 539 C C . GLY A 1 68 ? -2.860 -13.046 11.292 1.00 90.50 68 GLY A C 1
ATOM 540 O O . GLY A 1 68 ? -3.825 -12.796 12.012 1.00 90.50 68 GLY A O 1
ATOM 541 N N . ASN A 1 69 ? -2.863 -12.830 9.968 1.00 92.69 69 ASN A N 1
ATOM 542 C CA . ASN A 1 69 ? -4.016 -12.367 9.183 1.00 92.69 69 ASN A CA 1
ATOM 543 C C . ASN A 1 69 ? -4.596 -11.041 9.686 1.00 92.69 69 ASN A C 1
ATOM 545 O O . ASN A 1 69 ? -5.815 -10.851 9.759 1.00 92.69 69 ASN A O 1
ATOM 549 N N . CYS A 1 70 ? -3.711 -10.144 10.120 1.00 92.50 70 CYS A N 1
ATOM 550 C CA . CYS A 1 70 ? -4.105 -8.904 10.753 1.00 92.50 70 CYS A CA 1
ATOM 551 C C . CYS A 1 70 ? -3.294 -7.726 10.225 1.00 92.50 70 CYS A C 1
ATO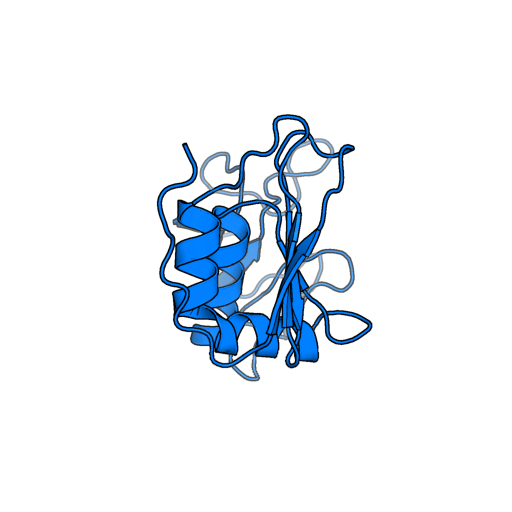M 553 O O . CYS A 1 70 ? -2.075 -7.676 10.376 1.00 92.50 70 CYS A O 1
ATOM 555 N N . LEU A 1 71 ? -4.000 -6.765 9.635 1.00 96.00 71 LEU A N 1
ATOM 556 C CA . LEU A 1 71 ? -3.411 -5.567 9.065 1.00 96.00 71 LEU A CA 1
ATOM 557 C C . LEU A 1 71 ? -3.498 -4.413 10.063 1.00 96.00 71 LEU A C 1
ATOM 559 O O . LEU A 1 71 ? -4.575 -4.049 10.534 1.00 96.00 71 LEU A O 1
ATOM 563 N N . HIS A 1 72 ? -2.357 -3.808 10.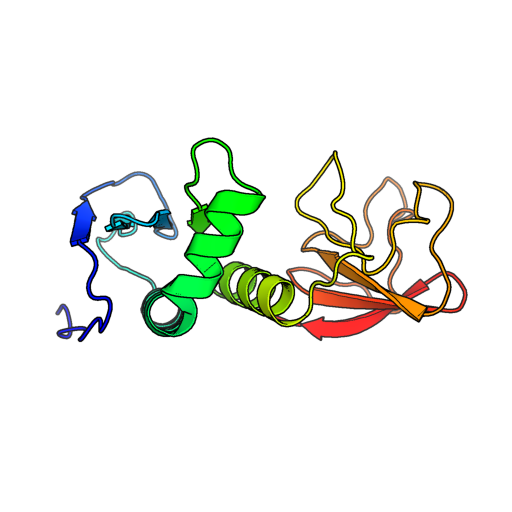364 1.00 94.25 72 HIS A N 1
ATOM 564 C CA . HIS A 1 72 ? -2.285 -2.558 11.114 1.00 94.25 72 HIS A CA 1
ATOM 565 C C . HIS A 1 72 ? -2.178 -1.390 10.141 1.00 94.25 72 HIS A C 1
ATOM 567 O O . HIS A 1 72 ? -1.353 -1.475 9.244 1.00 94.25 72 HIS A O 1
ATOM 573 N N . ILE A 1 73 ? -2.933 -0.304 10.322 1.00 93.62 73 ILE A N 1
ATOM 574 C CA . ILE A 1 73 ? -2.844 0.909 9.485 1.00 93.62 73 ILE A CA 1
ATOM 575 C C . ILE A 1 73 ? -2.767 2.149 10.377 1.00 93.62 73 ILE A C 1
ATOM 577 O O . ILE A 1 73 ? -3.496 2.252 11.361 1.00 93.62 73 ILE A O 1
ATOM 581 N N . SER A 1 74 ? -1.875 3.082 10.050 1.00 90.56 74 SER A N 1
ATOM 582 C CA . SER A 1 74 ? -1.642 4.319 10.813 1.00 90.56 74 SER A CA 1
ATOM 583 C C . SER A 1 74 ? -1.964 5.603 10.056 1.00 90.56 74 SER A C 1
ATOM 585 O O . SER A 1 74 ? -1.969 6.667 10.670 1.00 90.56 74 SER A O 1
ATOM 587 N N . ASP A 1 75 ? -2.179 5.520 8.747 1.00 93.88 75 ASP A N 1
ATOM 588 C CA . ASP A 1 75 ? -2.338 6.667 7.861 1.00 93.88 75 ASP A CA 1
ATOM 589 C C . ASP A 1 75 ? -3.139 6.281 6.612 1.00 93.88 75 ASP A C 1
ATOM 591 O O . ASP A 1 75 ? -3.165 5.117 6.198 1.00 93.88 75 ASP A O 1
ATOM 595 N N . LEU A 1 76 ? -3.821 7.276 6.046 1.00 96.06 76 LEU A N 1
ATOM 596 C CA . LEU A 1 76 ? -4.709 7.120 4.898 1.00 96.06 76 LEU A CA 1
ATOM 597 C C . LEU A 1 76 ? -3.958 6.731 3.616 1.00 96.06 76 LEU A C 1
ATOM 599 O O . LEU A 1 76 ? -4.423 5.844 2.906 1.00 96.06 76 LEU A O 1
ATOM 603 N N . ALA A 1 77 ? -2.790 7.326 3.356 1.00 97.50 77 ALA A N 1
ATOM 604 C CA . ALA A 1 77 ? -2.006 7.067 2.145 1.00 97.50 77 ALA A CA 1
ATOM 605 C C . ALA A 1 77 ? -1.641 5.581 2.016 1.00 97.50 77 ALA A C 1
ATOM 607 O O . ALA A 1 77 ? -1.865 4.967 0.972 1.00 97.50 77 ALA A O 1
ATOM 608 N N . ARG A 1 78 ? -1.180 4.956 3.110 1.00 96.81 78 ARG A N 1
ATOM 609 C CA . ARG A 1 78 ? -0.952 3.509 3.141 1.00 96.81 78 ARG A CA 1
ATOM 610 C C . ARG A 1 78 ? -2.240 2.730 2.895 1.00 96.81 78 ARG A C 1
ATOM 612 O O . ARG A 1 78 ? -2.236 1.811 2.086 1.00 96.81 78 ARG A O 1
ATOM 619 N N . ALA A 1 79 ? -3.351 3.088 3.542 1.00 97.69 79 ALA A N 1
ATOM 620 C CA . ALA A 1 79 ? -4.631 2.403 3.325 1.00 97.69 79 ALA A CA 1
ATOM 621 C C . ALA A 1 79 ? -5.056 2.423 1.846 1.00 97.69 79 ALA A C 1
ATOM 623 O O . ALA A 1 79 ? -5.466 1.395 1.301 1.00 97.69 79 ALA A O 1
ATOM 624 N N . MET A 1 80 ? -4.914 3.581 1.198 1.00 98.50 80 MET A N 1
ATOM 625 C CA . MET A 1 80 ? -5.224 3.776 -0.214 1.00 98.50 80 MET A CA 1
ATOM 626 C C . MET A 1 80 ? -4.306 2.951 -1.113 1.00 98.50 80 MET A C 1
ATOM 628 O O . MET A 1 80 ? -4.805 2.235 -1.980 1.00 98.50 80 MET A O 1
ATOM 632 N N . ALA A 1 81 ? -2.997 2.967 -0.854 1.00 98.44 81 ALA A N 1
ATOM 633 C CA . ALA A 1 81 ? -2.034 2.171 -1.603 1.00 98.44 81 ALA A CA 1
ATOM 634 C C . ALA A 1 81 ? -2.327 0.667 -1.503 1.00 98.44 81 ALA A C 1
ATOM 636 O O . ALA A 1 81 ? -2.361 -0.021 -2.521 1.00 98.44 81 ALA A O 1
ATOM 637 N N . LEU A 1 82 ? -2.613 0.157 -0.299 1.00 98.19 82 LEU A N 1
ATOM 638 C CA . LEU A 1 82 ? -2.944 -1.257 -0.097 1.00 98.19 82 LEU A CA 1
ATOM 639 C C . LEU A 1 82 ? -4.255 -1.647 -0.793 1.00 98.19 82 LEU A C 1
ATOM 641 O O . LEU A 1 82 ? -4.321 -2.700 -1.422 1.00 98.19 82 LEU A O 1
ATOM 645 N N . SER A 1 83 ? -5.284 -0.794 -0.737 1.00 98.06 83 SER A N 1
ATOM 646 C CA . SER A 1 83 ? -6.518 -1.017 -1.501 1.00 98.06 83 SER A CA 1
ATOM 647 C C . SER A 1 83 ? -6.246 -1.052 -3.006 1.00 98.06 83 SER A C 1
ATOM 649 O O . SER A 1 83 ? -6.740 -1.948 -3.684 1.00 98.06 83 SER A O 1
ATOM 651 N N . TRP A 1 84 ? -5.443 -0.118 -3.522 1.00 98.12 84 TRP A N 1
ATOM 652 C CA . TRP A 1 84 ? -5.089 -0.060 -4.939 1.00 98.12 84 TRP A CA 1
ATOM 653 C C . TRP A 1 84 ? -4.305 -1.305 -5.374 1.00 98.12 84 TRP A C 1
ATOM 655 O O . TRP A 1 84 ? -4.597 -1.880 -6.420 1.00 98.12 84 TRP A O 1
ATOM 665 N N . ILE A 1 85 ? -3.364 -1.781 -4.549 1.00 98.00 85 ILE A N 1
ATOM 666 C CA . ILE A 1 85 ? -2.647 -3.040 -4.790 1.00 98.00 85 ILE A CA 1
ATOM 667 C C . ILE A 1 85 ? -3.646 -4.189 -4.907 1.00 98.00 85 ILE A C 1
ATOM 669 O O . ILE A 1 85 ? -3.588 -4.942 -5.870 1.00 98.00 85 ILE A O 1
ATOM 673 N N . MET A 1 86 ? -4.597 -4.310 -3.981 1.00 97.50 86 MET A N 1
ATOM 674 C CA . MET A 1 86 ? -5.585 -5.392 -4.020 1.00 97.50 86 MET A CA 1
ATOM 675 C C . MET A 1 86 ? -6.529 -5.322 -5.226 1.00 97.50 86 MET A C 1
ATOM 677 O O . MET A 1 86 ? -6.998 -6.360 -5.685 1.00 97.50 86 MET A O 1
ATOM 681 N N . GLU A 1 87 ? -6.790 -4.129 -5.761 1.00 97.31 87 GLU A N 1
ATOM 682 C CA . GLU A 1 87 ? -7.595 -3.941 -6.975 1.00 97.31 87 GLU A CA 1
ATOM 683 C C . GLU A 1 87 ? -6.844 -4.286 -8.267 1.00 97.31 87 GLU A C 1
ATOM 685 O O . GLU A 1 87 ? -7.469 -4.719 -9.233 1.00 97.31 87 GLU A O 1
ATOM 690 N N . ASN A 1 88 ? -5.524 -4.082 -8.300 1.00 97.50 88 ASN A N 1
ATOM 691 C CA . ASN A 1 88 ? -4.727 -4.152 -9.531 1.00 97.50 88 ASN A CA 1
ATOM 692 C C . ASN A 1 88 ? -3.783 -5.360 -9.590 1.00 97.50 88 ASN A C 1
ATOM 694 O O . ASN A 1 88 ? -3.313 -5.728 -10.668 1.00 97.50 88 ASN A O 1
ATOM 698 N N . MET A 1 89 ? -3.477 -5.974 -8.448 1.00 96.62 89 MET A N 1
ATOM 699 C CA . MET A 1 89 ? -2.533 -7.079 -8.366 1.00 96.62 89 MET A CA 1
ATOM 700 C C . MET A 1 89 ? -3.040 -8.289 -9.151 1.00 96.62 89 MET A C 1
ATOM 702 O O . MET A 1 89 ? -4.150 -8.781 -8.950 1.00 96.62 89 MET A O 1
ATOM 706 N N . THR A 1 90 ? -2.169 -8.820 -10.002 1.00 96.75 90 THR A N 1
ATOM 707 C CA . THR A 1 90 ? -2.397 -10.067 -10.733 1.00 96.75 90 THR A CA 1
ATOM 708 C C . THR A 1 90 ? -1.428 -11.145 -10.259 1.00 96.75 90 THR A C 1
ATOM 710 O O . THR A 1 90 ? -0.529 -10.904 -9.453 1.00 96.75 90 THR A O 1
ATOM 713 N N . GLN A 1 91 ? -1.571 -12.353 -10.797 1.00 96.19 91 GLN A N 1
ATOM 714 C CA . GLN A 1 91 ? -0.647 -13.451 -10.522 1.00 96.19 91 GLN A CA 1
ATOM 715 C C . GLN A 1 91 ? 0.801 -13.178 -10.967 1.00 96.19 91 GLN A C 1
ATOM 717 O O . GLN A 1 91 ? 1.685 -13.901 -10.522 1.00 96.19 91 GLN A O 1
ATOM 722 N N . GLU A 1 92 ? 1.050 -12.192 -11.838 1.00 96.88 92 GLU A N 1
ATOM 723 C CA . GLU A 1 92 ? 2.395 -11.840 -12.327 1.00 96.88 92 GLU A CA 1
ATOM 724 C C . GLU A 1 92 ? 3.137 -10.883 -11.394 1.00 96.88 92 GLU A C 1
ATOM 726 O O . GLU A 1 92 ? 4.308 -10.583 -11.611 1.00 96.88 92 GLU A O 1
ATOM 731 N N . TRP A 1 93 ? 2.471 -10.413 -10.343 1.00 97.69 93 TRP A N 1
ATOM 732 C CA . TRP A 1 93 ? 3.075 -9.513 -9.381 1.00 97.69 93 TRP A CA 1
ATOM 733 C C . TRP A 1 93 ? 3.985 -10.260 -8.409 1.00 97.69 93 TRP A C 1
ATOM 735 O O . TRP A 1 93 ? 3.790 -11.440 -8.104 1.00 97.69 93 TRP A O 1
ATOM 745 N N . SER A 1 94 ? 4.964 -9.535 -7.882 1.00 96.50 94 SER A N 1
ATOM 746 C CA . SER A 1 94 ? 5.841 -9.989 -6.809 1.00 96.50 94 SER A CA 1
ATOM 747 C C . SER A 1 94 ? 5.888 -8.972 -5.669 1.00 96.50 94 SER A C 1
ATOM 749 O O . SER A 1 94 ? 5.542 -7.799 -5.832 1.00 96.50 94 SER A O 1
ATOM 751 N N . VAL A 1 95 ? 6.297 -9.441 -4.490 1.00 95.62 95 VAL A N 1
ATOM 752 C CA . VAL A 1 95 ? 6.491 -8.620 -3.289 1.00 95.62 95 VAL A CA 1
ATOM 753 C C . VAL A 1 95 ? 7.953 -8.709 -2.885 1.00 95.62 95 VAL A C 1
ATOM 755 O O . VAL A 1 95 ? 8.541 -9.792 -2.908 1.00 95.62 95 VAL A O 1
ATOM 758 N N . SER A 1 96 ? 8.542 -7.578 -2.510 1.00 92.38 96 SER A N 1
ATOM 759 C CA . SER A 1 96 ? 9.903 -7.543 -1.984 1.00 92.38 96 SER A CA 1
ATOM 760 C C . SER A 1 96 ? 10.017 -8.389 -0.707 1.00 92.38 96 SER A C 1
ATOM 762 O O . SER A 1 96 ? 9.211 -8.225 0.208 1.00 92.38 96 SER A O 1
ATOM 764 N N . PRO A 1 97 ? 11.049 -9.242 -0.570 1.00 89.06 97 PRO A N 1
ATOM 765 C CA . PRO A 1 97 ? 11.300 -9.960 0.679 1.00 89.06 97 PRO A CA 1
ATOM 766 C C . PRO A 1 97 ? 11.880 -9.056 1.783 1.00 89.06 97 PRO A C 1
ATOM 768 O O . PRO A 1 97 ? 12.041 -9.503 2.916 1.00 89.06 97 PRO A O 1
ATOM 771 N N . TYR A 1 98 ? 12.221 -7.801 1.464 1.00 87.06 98 TYR A N 1
ATOM 772 C CA . TYR A 1 98 ? 12.911 -6.879 2.372 1.00 87.06 98 TYR A CA 1
ATOM 773 C C . TYR A 1 98 ? 12.033 -5.733 2.881 1.00 87.06 98 TYR A C 1
ATOM 775 O O . TYR A 1 98 ? 12.375 -5.102 3.879 1.00 87.06 98 TYR A O 1
ATOM 783 N N . SER A 1 99 ? 10.934 -5.422 2.194 1.00 89.81 99 SER A N 1
ATOM 784 C CA . SER A 1 99 ? 10.085 -4.271 2.512 1.00 89.81 99 SER A CA 1
ATOM 785 C C . SER A 1 99 ? 8.669 -4.446 1.967 1.00 89.81 99 SER A C 1
ATOM 787 O O . SER A 1 99 ? 8.428 -5.300 1.118 1.00 89.81 99 SER A O 1
ATOM 789 N N . GLU A 1 100 ? 7.733 -3.608 2.419 1.00 93.69 100 GLU A N 1
ATOM 790 C CA . GLU A 1 100 ? 6.363 -3.555 1.892 1.00 93.69 100 GLU A CA 1
ATOM 791 C C . GLU A 1 100 ? 6.345 -2.822 0.536 1.00 93.69 100 GLU A C 1
ATOM 793 O O . GLU A 1 100 ? 5.827 -1.720 0.402 1.00 93.69 100 GLU A O 1
ATOM 798 N N . SER A 1 101 ? 6.995 -3.416 -0.468 1.00 95.81 101 SER A N 1
ATOM 799 C CA . SER A 1 101 ? 7.002 -2.928 -1.848 1.00 95.81 101 SER A CA 1
ATOM 800 C C . SER A 1 101 ? 6.582 -4.022 -2.822 1.00 95.81 101 SER A C 1
ATOM 802 O O . SER A 1 101 ? 6.910 -5.199 -2.650 1.00 95.81 101 SER A O 1
ATOM 804 N N . PHE A 1 102 ? 5.839 -3.612 -3.843 1.00 97.62 102 PHE A N 1
ATOM 805 C CA . PHE A 1 102 ? 5.163 -4.492 -4.790 1.00 97.62 102 PHE A CA 1
ATOM 806 C C . PHE A 1 102 ? 5.601 -4.164 -6.203 1.00 97.62 102 PHE A C 1
ATOM 808 O O . PHE A 1 102 ? 5.802 -2.993 -6.520 1.00 97.62 102 PHE A O 1
ATOM 815 N N . TYR A 1 103 ? 5.695 -5.181 -7.051 1.00 97.62 103 TYR A N 1
ATOM 816 C CA . TYR A 1 103 ? 6.076 -5.023 -8.446 1.00 97.62 103 TYR A CA 1
ATOM 817 C C . TYR A 1 103 ? 5.104 -5.760 -9.349 1.00 97.62 103 TYR A C 1
ATOM 819 O O . TYR A 1 103 ? 4.702 -6.877 -9.030 1.00 97.62 103 TYR A O 1
ATOM 827 N N . SER A 1 104 ? 4.786 -5.194 -10.511 1.00 98.06 104 SER A N 1
ATOM 828 C CA . SER A 1 104 ? 3.917 -5.841 -11.502 1.00 98.06 104 SER A CA 1
ATOM 829 C C . SER A 1 104 ? 4.614 -6.922 -12.340 1.00 98.06 104 SER A C 1
ATOM 831 O O . SER A 1 104 ? 4.134 -7.259 -13.420 1.00 98.06 104 SER A O 1
ATOM 833 N N . SER A 1 105 ? 5.762 -7.429 -11.880 1.00 96.94 105 SER A N 1
ATOM 834 C CA . SER A 1 105 ? 6.541 -8.485 -12.528 1.00 96.94 105 SER A CA 1
ATOM 835 C C . SER A 1 105 ? 7.198 -9.396 -11.489 1.00 96.94 105 SER A C 1
ATOM 837 O O . SER A 1 105 ? 7.602 -8.939 -10.415 1.00 96.94 105 SER A O 1
ATOM 839 N N . LYS A 1 106 ? 7.350 -10.678 -11.831 1.00 96.25 106 LYS A N 1
ATOM 840 C CA . LYS A 1 106 ? 8.191 -11.658 -11.119 1.00 96.25 106 LYS A CA 1
ATOM 841 C C . LYS A 1 106 ? 9.633 -11.681 -11.606 1.00 96.25 106 LYS A C 1
ATOM 843 O O . LYS A 1 106 ? 10.506 -12.133 -10.872 1.00 96.25 106 LYS A O 1
ATOM 848 N N . ASP A 1 107 ? 9.866 -11.233 -12.832 1.00 95.00 107 ASP A N 1
ATOM 849 C CA . ASP A 1 107 ? 11.196 -11.135 -13.423 1.00 95.00 107 ASP A CA 1
ATOM 850 C C . ASP A 1 107 ? 11.846 -9.833 -12.955 1.00 95.00 107 ASP A C 1
ATOM 852 O O . ASP A 1 107 ? 11.920 -8.848 -13.682 1.00 95.00 107 ASP A O 1
ATOM 856 N N . ILE A 1 108 ? 12.175 -9.775 -11.667 1.00 91.94 108 ILE A N 1
ATOM 857 C CA . ILE A 1 108 ? 12.719 -8.587 -11.025 1.00 91.94 108 ILE A CA 1
ATOM 858 C C . ILE A 1 108 ? 13.765 -8.985 -9.993 1.00 91.94 108 ILE A C 1
ATOM 860 O O . ILE A 1 108 ? 13.565 -9.912 -9.209 1.00 91.94 108 ILE A O 1
ATOM 864 N N . ASP A 1 109 ? 14.879 -8.263 -9.963 1.00 87.62 109 ASP A N 1
ATOM 865 C CA . ASP A 1 109 ? 15.907 -8.441 -8.942 1.00 87.62 109 ASP A CA 1
ATOM 866 C C . ASP A 1 109 ? 16.477 -7.086 -8.514 1.00 87.62 109 ASP A C 1
ATOM 868 O O . ASP A 1 109 ? 15.895 -6.039 -8.787 1.00 87.62 109 ASP A O 1
ATOM 872 N N . TRP A 1 110 ? 17.587 -7.068 -7.781 1.00 83.50 110 TRP A N 1
ATOM 873 C CA . TRP A 1 110 ? 18.209 -5.822 -7.342 1.00 83.50 110 TRP A CA 1
ATOM 874 C C . TRP A 1 110 ? 18.744 -4.966 -8.505 1.00 83.50 110 TRP A C 1
ATOM 876 O O . TRP A 1 110 ? 18.515 -3.756 -8.518 1.00 83.50 110 TRP A O 1
ATOM 886 N N . GLY A 1 111 ? 19.395 -5.586 -9.493 1.00 85.69 111 GLY A N 1
ATOM 887 C CA . GLY A 1 111 ? 20.065 -4.938 -10.626 1.00 85.69 111 GLY A CA 1
ATOM 888 C C . GLY A 1 111 ? 19.223 -4.821 -11.900 1.00 85.69 111 GLY A C 1
ATOM 889 O O . GLY A 1 111 ? 19.606 -4.086 -12.804 1.00 85.69 111 GLY A O 1
ATOM 890 N N . TYR A 1 112 ? 18.076 -5.492 -11.965 1.00 91.31 112 TYR A N 1
ATOM 891 C CA . TYR A 1 112 ? 17.204 -5.520 -13.131 1.00 91.31 112 TYR A CA 1
ATOM 892 C C . TYR A 1 112 ? 15.768 -5.149 -12.764 1.00 91.31 112 TYR A C 1
ATOM 894 O O . TYR A 1 112 ? 15.242 -5.572 -11.730 1.00 91.31 112 TYR A O 1
ATOM 902 N N . LYS A 1 113 ? 15.150 -4.321 -13.610 1.00 94.69 113 LYS A N 1
ATOM 903 C CA . LYS A 1 113 ? 13.729 -3.964 -13.589 1.00 94.69 113 LYS A CA 1
ATOM 904 C C . LYS A 1 113 ? 13.223 -4.058 -15.032 1.00 94.69 113 LYS A C 1
ATOM 906 O O . LYS A 1 113 ? 13.853 -3.459 -15.904 1.00 94.69 113 LYS A O 1
ATOM 911 N N . PRO A 1 114 ? 12.130 -4.783 -15.307 1.00 96.25 114 PRO A N 1
ATOM 912 C CA . PRO A 1 114 ? 11.565 -4.819 -16.648 1.00 96.25 114 PRO A CA 1
ATOM 913 C C . PRO A 1 114 ? 11.041 -3.448 -17.066 1.00 96.25 114 PRO A C 1
ATOM 915 O O . PRO A 1 114 ? 10.405 -2.751 -16.271 1.00 96.25 114 PRO A O 1
ATOM 918 N N . GLU A 1 115 ? 11.266 -3.093 -18.324 1.00 97.69 115 GLU A N 1
ATOM 919 C CA . GLU A 1 115 ? 10.703 -1.889 -18.933 1.00 97.69 115 GLU A CA 1
ATOM 920 C C . GLU A 1 115 ? 9.167 -1.919 -18.870 1.00 97.69 115 GLU A C 1
ATOM 922 O O . GLU A 1 115 ? 8.545 -2.952 -19.132 1.00 97.69 115 GLU A O 1
ATOM 927 N N . GLY A 1 116 ? 8.555 -0.799 -18.480 1.00 97.81 116 GLY A N 1
ATOM 928 C CA . GLY A 1 116 ? 7.107 -0.675 -18.292 1.00 97.81 116 GLY A CA 1
ATOM 929 C C . GLY A 1 116 ? 6.562 -1.362 -17.032 1.00 97.81 116 GLY A C 1
ATOM 930 O O . GLY A 1 116 ? 5.349 -1.388 -16.820 1.00 97.81 116 GLY A O 1
ATOM 931 N N . SER A 1 117 ? 7.416 -1.940 -16.177 1.00 97.94 117 SER A N 1
ATOM 932 C CA . SER A 1 117 ? 6.954 -2.530 -14.916 1.00 97.94 117 SER A CA 1
ATOM 933 C C . SER A 1 117 ? 6.559 -1.460 -13.899 1.00 97.94 117 SER A C 1
ATOM 935 O O . SER A 1 117 ? 7.202 -0.419 -13.775 1.00 97.94 117 SER A O 1
ATOM 937 N N . LEU A 1 118 ? 5.502 -1.729 -13.135 1.00 98.38 118 LEU A N 1
ATOM 938 C CA . LEU A 1 118 ? 5.066 -0.878 -12.038 1.00 98.38 118 LEU A CA 1
ATOM 939 C C . LEU A 1 118 ? 5.732 -1.300 -10.732 1.00 98.38 118 LEU A C 1
ATOM 941 O O . LEU A 1 118 ? 5.888 -2.492 -10.459 1.00 98.38 118 LEU A O 1
ATOM 945 N N . ARG A 1 119 ? 6.026 -0.313 -9.887 1.00 97.88 119 ARG A N 1
ATOM 946 C CA . ARG A 1 119 ? 6.372 -0.475 -8.474 1.00 97.88 119 ARG A CA 1
ATOM 947 C C . ARG A 1 119 ? 5.401 0.320 -7.611 1.00 97.88 119 ARG A C 1
ATOM 949 O O . ARG A 1 119 ? 5.138 1.481 -7.909 1.00 97.88 119 ARG A O 1
ATOM 956 N N . VAL A 1 120 ? 4.940 -0.274 -6.511 1.00 98.38 120 VAL A N 1
ATOM 957 C CA . VAL A 1 120 ? 4.185 0.412 -5.449 1.00 98.38 120 VAL A CA 1
ATOM 958 C C . VAL A 1 120 ? 4.996 0.379 -4.159 1.00 98.38 120 VAL A C 1
ATOM 960 O O . VAL A 1 120 ? 5.376 -0.702 -3.707 1.00 98.38 120 VAL A O 1
ATOM 963 N N . SER A 1 121 ? 5.323 1.544 -3.600 1.00 97.56 121 SER A N 1
ATOM 964 C CA . SER A 1 121 ? 6.252 1.676 -2.465 1.00 97.56 121 SER A CA 1
ATOM 965 C C . SER A 1 121 ? 6.099 3.040 -1.789 1.00 97.56 121 SER A C 1
ATOM 967 O O . SER A 1 121 ? 5.658 3.995 -2.429 1.00 97.56 121 SER A O 1
ATOM 969 N N . ASP A 1 122 ? 6.504 3.144 -0.523 1.00 96.69 122 ASP A N 1
ATOM 970 C CA . ASP A 1 122 ? 6.632 4.411 0.215 1.00 96.69 122 ASP A CA 1
ATOM 971 C C . ASP A 1 122 ? 8.067 4.950 0.303 1.00 96.69 122 ASP A C 1
ATOM 973 O O . ASP A 1 122 ? 8.287 6.103 0.674 1.00 96.69 122 ASP A O 1
ATOM 977 N N . HIS A 1 123 ? 9.041 4.116 -0.053 1.00 94.62 123 HIS A N 1
ATOM 978 C CA . HIS A 1 123 ? 10.461 4.440 -0.066 1.00 94.62 123 HIS A CA 1
ATOM 979 C C . HIS A 1 123 ? 10.993 4.446 -1.501 1.00 94.62 123 HIS A C 1
ATOM 981 O O . HIS A 1 123 ? 10.848 3.463 -2.240 1.00 94.62 123 HIS A O 1
ATOM 987 N N . TRP A 1 124 ? 11.630 5.560 -1.855 1.00 95.81 124 TRP A N 1
ATOM 988 C CA . TRP A 1 124 ? 12.206 5.878 -3.162 1.00 95.81 124 TRP A CA 1
ATOM 989 C C . TRP A 1 124 ? 13.567 6.556 -2.958 1.00 95.81 124 TRP A C 1
ATOM 991 O O . TRP A 1 124 ? 13.856 7.007 -1.849 1.00 95.81 124 TRP A O 1
ATOM 1001 N N . ASN A 1 125 ? 14.404 6.601 -4.001 1.00 94.69 125 ASN A N 1
ATOM 1002 C CA . ASN A 1 125 ? 15.649 7.386 -4.020 1.00 94.69 125 ASN A CA 1
ATOM 1003 C C . ASN A 1 125 ? 16.551 7.148 -2.787 1.00 94.69 125 ASN A C 1
ATOM 1005 O O . ASN A 1 125 ? 17.067 8.093 -2.192 1.00 94.69 125 ASN A O 1
ATOM 1009 N N . PHE A 1 126 ? 16.730 5.895 -2.363 1.00 90.94 126 PHE A N 1
ATOM 1010 C CA . PHE A 1 126 ? 17.476 5.569 -1.140 1.00 90.94 126 PHE A CA 1
ATOM 1011 C C . PHE A 1 126 ? 18.884 5.029 -1.440 1.00 90.94 126 PHE A C 1
ATOM 1013 O O . PHE A 1 126 ? 19.211 4.689 -2.575 1.00 90.94 126 PHE A O 1
ATOM 1020 N N . GLY A 1 127 ? 19.738 4.957 -0.416 1.00 87.19 127 GLY A N 1
ATOM 1021 C CA . GLY A 1 127 ? 21.160 4.612 -0.552 1.00 87.19 127 GLY A CA 1
ATOM 1022 C C . GLY A 1 127 ? 22.072 5.830 -0.398 1.00 87.19 127 GLY A C 1
ATOM 1023 O O . GLY A 1 127 ? 21.594 6.945 -0.189 1.00 87.19 127 GLY A O 1
ATOM 1024 N N . ALA A 1 128 ? 23.390 5.622 -0.468 1.00 85.19 128 ALA A N 1
ATOM 1025 C CA . ALA A 1 128 ? 24.370 6.671 -0.173 1.00 85.19 128 ALA A CA 1
ATOM 1026 C C . ALA A 1 128 ? 24.259 7.867 -1.133 1.00 85.19 128 ALA A C 1
ATOM 1028 O O . ALA A 1 128 ? 24.435 9.005 -0.706 1.00 85.19 128 ALA A O 1
ATOM 1029 N N . ASN A 1 129 ? 23.913 7.611 -2.399 1.00 87.31 129 ASN A N 1
ATOM 1030 C CA . ASN A 1 129 ? 23.735 8.644 -3.419 1.00 87.31 129 ASN A CA 1
ATOM 1031 C C . ASN A 1 129 ? 22.374 8.545 -4.129 1.00 87.31 129 ASN A C 1
ATOM 1033 O O . ASN A 1 129 ? 22.286 8.824 -5.321 1.00 87.31 129 ASN A O 1
ATOM 1037 N N . SER A 1 130 ? 21.314 8.125 -3.422 1.00 84.56 130 SER A N 1
ATOM 1038 C CA . SER A 1 130 ? 19.984 7.871 -4.022 1.00 84.56 130 SER A CA 1
ATOM 1039 C C . SER A 1 130 ? 19.997 6.832 -5.156 1.00 84.56 130 SER A C 1
ATOM 1041 O O . SER A 1 130 ? 19.168 6.868 -6.062 1.00 84.56 130 SER A O 1
ATOM 1043 N N . GLU A 1 131 ? 20.959 5.908 -5.119 1.00 87.38 131 GLU A N 1
ATOM 1044 C CA . GLU A 1 131 ? 21.210 4.934 -6.187 1.00 87.38 131 GLU A CA 1
ATOM 1045 C C . GLU A 1 131 ? 20.129 3.850 -6.315 1.00 87.38 131 GLU A C 1
ATOM 1047 O O . GLU A 1 131 ? 20.044 3.182 -7.346 1.00 87.38 131 GLU A O 1
ATOM 1052 N N . HIS A 1 132 ? 19.284 3.664 -5.297 1.00 89.06 132 HIS A N 1
ATOM 1053 C CA . HIS A 1 132 ? 18.214 2.676 -5.330 1.00 89.06 132 HIS A CA 1
ATOM 1054 C C . HIS A 1 132 ? 16.860 3.296 -5.625 1.00 89.06 132 HIS A C 1
ATOM 1056 O O . HIS A 1 132 ? 16.400 4.216 -4.949 1.00 89.06 132 HIS A O 1
ATOM 1062 N N . CYS A 1 133 ? 16.191 2.681 -6.602 1.00 92.69 133 CYS A N 1
ATOM 1063 C CA . CYS A 1 133 ? 14.880 3.087 -7.100 1.00 92.69 133 CYS A CA 1
ATOM 1064 C C . CYS A 1 133 ? 14.852 4.579 -7.455 1.00 92.69 133 CYS A C 1
ATOM 1066 O O . CYS A 1 133 ? 14.019 5.309 -6.911 1.00 92.69 133 CYS A O 1
ATOM 1068 N N . PRO A 1 134 ? 15.786 5.031 -8.315 1.00 95.00 134 PRO A N 1
ATOM 1069 C CA . PRO A 1 134 ? 15.858 6.427 -8.698 1.00 95.00 134 PRO A CA 1
ATOM 1070 C C . PRO A 1 134 ? 14.589 6.796 -9.460 1.00 95.00 134 PRO A C 1
ATOM 1072 O O . PRO A 1 134 ? 14.177 6.096 -10.386 1.00 95.00 134 PRO A O 1
ATOM 1075 N N . THR A 1 135 ? 13.961 7.883 -9.044 1.00 97.00 135 THR A N 1
ATOM 1076 C CA . THR A 1 135 ? 12.834 8.488 -9.747 1.00 97.00 135 THR A CA 1
ATOM 1077 C C . THR A 1 135 ? 13.310 9.657 -10.603 1.00 97.00 135 THR A C 1
ATOM 1079 O O . THR A 1 135 ? 14.357 10.243 -10.327 1.00 97.00 135 THR A O 1
ATOM 1082 N N . GLU A 1 136 ? 12.534 10.011 -11.627 1.00 95.06 136 GLU A N 1
ATOM 1083 C CA . GLU A 1 136 ? 12.785 11.199 -12.461 1.00 95.06 136 GLU A CA 1
ATOM 1084 C C . GLU A 1 136 ? 12.832 12.493 -11.628 1.00 95.06 136 GLU A C 1
ATOM 1086 O O . GLU A 1 136 ? 13.729 13.318 -11.795 1.00 95.06 136 GLU A O 1
ATOM 1091 N N . GLU A 1 137 ? 11.914 12.626 -10.669 1.00 93.62 137 GLU A N 1
ATOM 1092 C CA . GLU A 1 137 ? 11.893 13.701 -9.674 1.00 93.62 137 GLU A CA 1
ATOM 1093 C C . GLU A 1 137 ? 11.876 13.112 -8.258 1.00 93.62 137 GLU A C 1
ATOM 1095 O O . GLU A 1 137 ? 11.202 12.096 -8.055 1.00 93.62 137 GLU A O 1
ATOM 1100 N N . PRO A 1 138 ? 12.559 13.716 -7.261 1.00 94.06 138 PRO A N 1
ATOM 1101 C CA . PRO A 1 138 ? 12.569 13.216 -5.886 1.00 94.06 138 PRO A CA 1
ATOM 1102 C C . PRO A 1 138 ? 11.161 12.944 -5.347 1.00 94.06 138 PRO A C 1
ATOM 1104 O O . PRO A 1 138 ? 10.295 13.820 -5.366 1.00 94.06 138 PRO A O 1
ATOM 1107 N N . LEU A 1 139 ? 10.943 11.728 -4.843 1.00 94.56 139 LEU A N 1
ATOM 1108 C CA . LEU A 1 139 ? 9.630 11.262 -4.417 1.00 94.56 139 LEU A CA 1
ATOM 1109 C C . LEU A 1 139 ? 9.658 10.755 -2.974 1.00 94.56 139 LEU A C 1
ATOM 1111 O O . LEU A 1 139 ? 10.529 9.991 -2.575 1.00 94.56 139 LEU A O 1
ATOM 1115 N N . GLU A 1 140 ? 8.649 11.147 -2.203 1.00 95.06 140 GLU A N 1
ATOM 1116 C CA . GLU A 1 140 ? 8.416 10.658 -0.845 1.00 95.06 140 GLU A CA 1
ATOM 1117 C C . GLU A 1 140 ? 6.975 10.170 -0.691 1.00 95.06 140 GLU A C 1
ATOM 1119 O O . GLU A 1 140 ? 6.044 10.787 -1.232 1.00 95.06 140 GLU A O 1
ATOM 1124 N N . GLY A 1 141 ? 6.801 9.118 0.111 1.00 96.56 141 GLY A N 1
ATOM 1125 C CA . GLY A 1 141 ? 5.504 8.546 0.453 1.00 96.56 141 GLY A CA 1
ATOM 1126 C C . GLY A 1 141 ? 5.015 7.497 -0.541 1.00 96.56 141 GLY A C 1
ATOM 1127 O O . GLY A 1 141 ? 5.681 7.176 -1.529 1.00 96.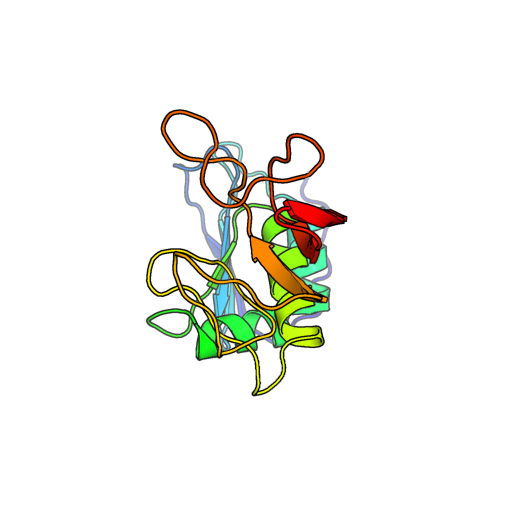56 141 GLY A O 1
ATOM 1128 N N . TRP A 1 142 ? 3.843 6.936 -0.239 1.00 98.19 142 TRP A N 1
ATOM 1129 C CA . TRP A 1 142 ? 3.219 5.891 -1.043 1.00 98.19 1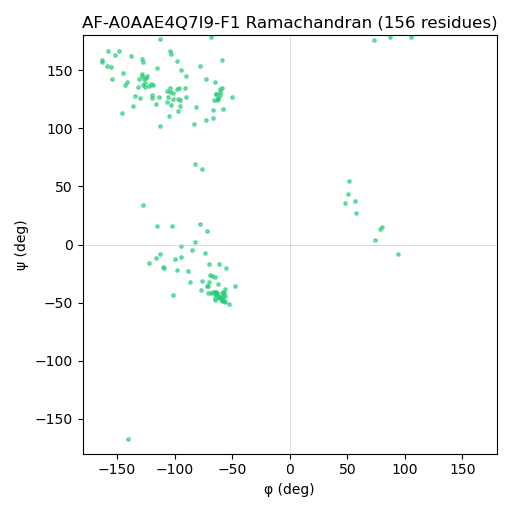42 TRP A CA 1
ATOM 1130 C C . TRP A 1 142 ? 2.902 6.392 -2.451 1.00 98.19 142 TRP A C 1
ATOM 1132 O O . TRP A 1 142 ? 2.207 7.392 -2.639 1.00 98.19 142 TRP A O 1
ATOM 1142 N N . ALA A 1 143 ? 3.387 5.664 -3.450 1.00 98.44 143 ALA A N 1
ATOM 1143 C CA . ALA A 1 143 ? 3.148 5.970 -4.850 1.00 98.44 143 ALA A CA 1
ATOM 1144 C C . ALA A 1 143 ? 3.176 4.710 -5.717 1.00 98.44 143 ALA A C 1
ATOM 1146 O O . ALA A 1 143 ? 3.707 3.675 -5.313 1.00 98.44 143 ALA A O 1
ATOM 1147 N N . VAL A 1 144 ? 2.624 4.833 -6.921 1.00 98.62 144 VAL A N 1
ATOM 1148 C CA . VAL A 1 144 ? 2.821 3.920 -8.046 1.00 98.62 144 VAL A CA 1
ATOM 1149 C C . VAL A 1 144 ? 3.736 4.613 -9.044 1.00 98.62 144 VAL A C 1
ATOM 1151 O O . VAL A 1 144 ? 3.429 5.724 -9.485 1.00 98.62 144 VAL A O 1
ATOM 1154 N N . CYS A 1 145 ? 4.819 3.951 -9.430 1.00 98.50 145 CYS A N 1
ATOM 1155 C CA . CYS A 1 145 ? 5.715 4.432 -10.474 1.00 98.50 145 CYS A CA 1
ATOM 1156 C C . CYS A 1 145 ? 5.947 3.358 -11.534 1.00 98.50 145 CYS A C 1
ATOM 1158 O O . CYS A 1 145 ? 6.011 2.175 -11.209 1.00 98.50 145 CYS A O 1
ATOM 1160 N N . GLU A 1 146 ? 6.119 3.781 -12.781 1.00 98.31 146 GLU A N 1
ATOM 1161 C CA . GLU A 1 146 ? 6.488 2.936 -13.918 1.00 98.31 146 GLU A CA 1
ATOM 1162 C C . GLU A 1 146 ? 7.995 3.037 -14.166 1.00 98.31 146 GLU A C 1
ATOM 1164 O O . GLU A 1 146 ? 8.544 4.138 -14.166 1.00 98.31 146 GLU A O 1
ATOM 1169 N N . TYR A 1 147 ? 8.671 1.908 -14.366 1.00 97.88 147 TYR A N 1
ATOM 1170 C CA . TYR A 1 147 ? 10.082 1.887 -14.731 1.00 97.88 147 TYR A CA 1
ATOM 1171 C C . TYR A 1 147 ? 10.249 2.114 -16.233 1.00 97.88 147 TYR A C 1
ATOM 1173 O O . TYR A 1 147 ? 9.761 1.305 -17.025 1.00 97.88 147 TYR A O 1
ATOM 1181 N N . ARG A 1 148 ? 10.935 3.198 -16.613 1.00 97.81 148 ARG A N 1
ATOM 1182 C CA . ARG A 1 148 ? 11.288 3.502 -18.001 1.00 97.81 148 ARG A CA 1
ATOM 1183 C C . ARG A 1 148 ? 12.680 4.095 -18.118 1.00 97.81 148 ARG A C 1
ATOM 1185 O O . ARG A 1 148 ? 13.071 4.909 -17.285 1.00 97.81 148 ARG A O 1
ATOM 1192 N N . ASP A 1 149 ? 13.427 3.685 -19.138 1.00 95.62 149 ASP A N 1
ATOM 1193 C CA . ASP A 1 149 ? 14.744 4.248 -19.484 1.00 95.62 149 ASP A CA 1
ATOM 1194 C C . ASP A 1 149 ? 15.716 4.383 -18.286 1.00 95.62 149 ASP A C 1
ATOM 1196 O O . ASP A 1 149 ? 16.512 5.319 -18.185 1.00 95.62 149 ASP A O 1
ATOM 1200 N N . GLY A 1 150 ? 15.668 3.434 -17.345 1.00 94.25 150 GLY A N 1
ATOM 1201 C CA . GLY A 1 150 ? 16.543 3.425 -16.170 1.00 94.25 150 GLY A CA 1
ATOM 1202 C C . GLY A 1 150 ? 15.975 4.084 -14.906 1.00 94.25 150 GLY A C 1
ATOM 1203 O O . GLY A 1 150 ? 16.587 3.943 -13.843 1.00 94.25 150 GLY A O 1
ATOM 1204 N N . LEU A 1 151 ? 14.826 4.762 -14.984 1.00 96.31 151 LEU A 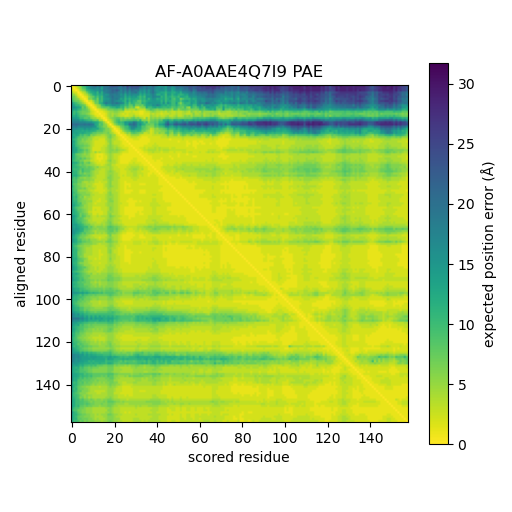N 1
ATOM 1205 C CA . LEU A 1 151 ? 14.236 5.560 -13.903 1.00 96.31 151 LEU A CA 1
ATOM 1206 C C . LEU A 1 151 ? 12.777 5.179 -13.624 1.00 96.31 151 LEU A C 1
ATOM 1208 O O . LEU A 1 151 ? 12.067 4.642 -14.466 1.00 96.31 151 LEU A O 1
ATOM 1212 N N . TYR A 1 152 ? 12.305 5.481 -12.417 1.00 97.75 152 TYR A N 1
ATOM 1213 C CA . TYR A 1 152 ? 10.891 5.398 -12.060 1.00 97.75 152 TYR A CA 1
ATOM 1214 C C . TYR A 1 152 ? 10.174 6.726 -12.333 1.00 97.75 152 TYR A C 1
ATOM 1216 O O . TYR A 1 152 ? 10.559 7.774 -11.814 1.00 97.75 152 TYR A O 1
ATOM 1224 N N . HIS A 1 153 ? 9.081 6.671 -13.085 1.00 98.25 153 HIS A N 1
ATOM 1225 C CA . HIS A 1 153 ? 8.221 7.813 -13.382 1.00 98.25 153 HIS A CA 1
ATOM 1226 C C . HIS A 1 153 ? 6.913 7.706 -12.605 1.00 98.25 153 HIS A C 1
ATOM 1228 O O . HIS A 1 153 ? 6.272 6.653 -12.605 1.00 98.25 153 HIS A O 1
ATOM 1234 N N . LEU A 1 154 ? 6.506 8.793 -11.948 1.00 98.38 154 LEU A N 1
ATOM 1235 C CA . LEU A 1 154 ? 5.288 8.820 -11.143 1.00 98.38 154 LEU A CA 1
ATOM 1236 C C . LEU A 1 154 ? 4.049 8.573 -12.015 1.00 98.38 154 LEU A C 1
ATOM 1238 O O . LEU A 1 154 ? 3.783 9.311 -12.960 1.00 98.38 154 LEU A O 1
ATOM 1242 N N . VAL A 1 155 ? 3.261 7.567 -11.644 1.00 98.31 155 VAL A N 1
ATOM 1243 C CA . VAL A 1 155 ? 1.945 7.278 -12.234 1.00 98.31 155 VAL A CA 1
ATOM 1244 C C . VAL A 1 155 ? 0.839 7.782 -11.313 1.00 98.31 155 VAL A C 1
ATOM 1246 O O . VAL A 1 155 ? -0.135 8.379 -11.767 1.00 98.31 155 VAL A O 1
ATOM 1249 N N . HIS A 1 156 ? 0.981 7.549 -10.006 1.00 98.12 156 HIS A N 1
ATOM 1250 C CA . HIS A 1 156 ? -0.022 7.926 -9.018 1.00 98.12 156 HIS A CA 1
ATOM 1251 C C . HIS A 1 156 ? 0.599 8.127 -7.634 1.00 98.12 156 HIS A C 1
ATOM 1253 O O . HIS A 1 156 ? 1.482 7.368 -7.242 1.00 98.12 156 HIS A O 1
ATOM 1259 N N . LYS A 1 157 ? 0.118 9.118 -6.876 1.00 97.88 157 LYS A N 1
ATOM 1260 C CA . LYS A 1 157 ? 0.539 9.391 -5.495 1.00 97.88 157 LYS A CA 1
ATOM 1261 C C . LYS A 1 157 ? -0.662 9.300 -4.555 1.00 97.88 157 LYS A C 1
ATOM 1263 O O . LYS A 1 157 ? -1.728 9.797 -4.914 1.00 97.88 157 LYS A O 1
ATOM 1268 N N . PHE A 1 158 ? -0.459 8.689 -3.388 1.00 96.50 158 PHE A N 1
ATOM 1269 C CA . PHE A 1 158 ? -1.482 8.477 -2.360 1.00 96.50 158 PHE A CA 1
ATOM 1270 C C . PHE A 1 158 ? -1.337 9.443 -1.179 1.00 96.50 158 PHE A C 1
ATOM 1272 O O . PHE A 1 158 ? -0.194 9.868 -0.883 1.00 96.50 158 PHE A O 1
#